Protein AF-A0A534VP23-F1 (afdb_monomer_lite)

Structure (mmCIF, N/CA/C/O backbone):
data_AF-A0A534VP23-F1
#
_entry.id   AF-A0A534VP23-F1
#
loop_
_atom_site.group_PDB
_atom_site.id
_atom_site.type_symbol
_atom_site.label_atom_id
_atom_site.label_alt_id
_atom_site.label_comp_id
_atom_site.label_asym_id
_atom_site.label_entity_id
_atom_site.label_seq_id
_atom_site.pdbx_PDB_ins_code
_atom_site.Cartn_x
_atom_site.Cartn_y
_atom_site.Cartn_z
_atom_site.occupancy
_atom_site.B_iso_or_equiv
_atom_site.auth_seq_id
_atom_site.auth_comp_id
_atom_site.auth_asym_id
_atom_site.auth_atom_id
_atom_site.pdbx_PDB_model_num
ATOM 1 N N . ALA A 1 1 ? -3.486 -9.056 9.493 1.00 92.94 1 ALA A N 1
ATOM 2 C CA . ALA A 1 1 ? -4.262 -8.499 10.626 1.00 92.94 1 ALA A CA 1
ATOM 3 C C . ALA A 1 1 ? -4.012 -9.152 11.993 1.00 92.94 1 ALA A C 1
ATOM 5 O O . ALA A 1 1 ? -4.573 -8.656 12.962 1.00 92.94 1 ALA A O 1
ATOM 6 N N . ALA A 1 2 ? -3.211 -10.224 12.110 1.00 97.88 2 ALA A N 1
ATOM 7 C CA . A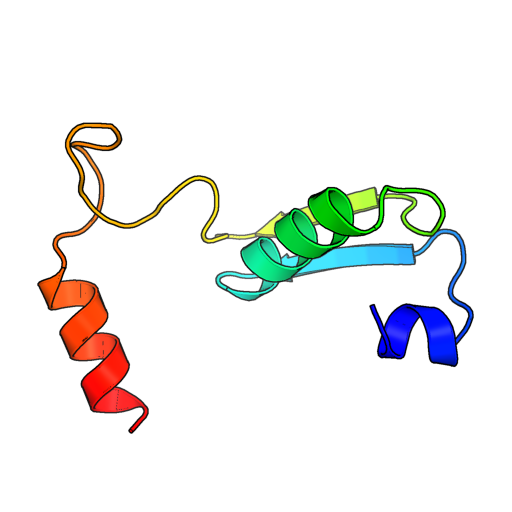LA A 1 2 ? -3.067 -10.972 13.366 1.00 97.88 2 ALA A CA 1
ATOM 8 C C . ALA A 1 2 ? -2.670 -10.083 14.557 1.00 97.88 2 ALA A C 1
ATOM 10 O O . ALA A 1 2 ? -3.433 -10.005 15.508 1.00 97.88 2 ALA A O 1
ATOM 11 N N . LEU A 1 3 ? -1.575 -9.322 14.451 1.00 98.06 3 LEU A N 1
ATOM 12 C CA . LEU A 1 3 ? -1.091 -8.454 15.533 1.00 98.06 3 LEU A CA 1
ATOM 13 C C . LEU A 1 3 ? -2.136 -7.429 16.004 1.00 98.06 3 LEU A C 1
ATOM 15 O O . LEU A 1 3 ? -2.421 -7.333 17.193 1.00 98.06 3 LEU A O 1
ATOM 19 N N . VAL A 1 4 ? -2.764 -6.716 15.062 1.00 98.19 4 VAL A N 1
ATOM 20 C CA . VAL A 1 4 ? -3.805 -5.717 15.363 1.00 98.19 4 VAL A CA 1
ATOM 21 C C . VAL A 1 4 ? -5.001 -6.347 16.087 1.00 98.19 4 VAL A C 1
ATOM 23 O O . VAL A 1 4 ? -5.602 -5.716 16.954 1.00 98.19 4 VAL A O 1
ATOM 26 N N . LYS A 1 5 ? -5.352 -7.593 15.740 1.00 97.25 5 LYS A N 1
ATOM 27 C CA . LYS A 1 5 ? -6.422 -8.343 16.406 1.00 97.25 5 LYS A CA 1
ATOM 28 C C . LYS A 1 5 ? -5.987 -8.839 17.785 1.00 97.25 5 LYS A C 1
ATOM 30 O O . LYS A 1 5 ? -6.754 -8.669 18.721 1.00 97.25 5 LYS A O 1
ATOM 35 N N . THR A 1 6 ? -4.800 -9.429 17.900 1.00 98.56 6 THR A N 1
ATOM 36 C CA . THR A 1 6 ? -4.272 -9.998 19.149 1.00 98.56 6 THR A CA 1
ATOM 37 C C . THR A 1 6 ? -4.112 -8.939 20.232 1.00 98.56 6 THR A C 1
ATOM 39 O O . THR A 1 6 ? -4.450 -9.193 21.378 1.00 98.56 6 THR A O 1
ATOM 42 N N . LEU A 1 7 ? -3.657 -7.740 19.866 1.00 98.44 7 LEU A N 1
ATOM 43 C CA . LEU A 1 7 ? -3.535 -6.607 20.789 1.00 98.44 7 LEU A CA 1
ATOM 44 C C . LEU A 1 7 ? -4.849 -5.830 20.969 1.00 98.44 7 LEU A C 1
ATOM 46 O O . LEU A 1 7 ? -4.868 -4.788 21.615 1.00 98.44 7 LEU A O 1
ATOM 50 N N . GLU A 1 8 ? -5.929 -6.292 20.336 1.00 97.69 8 GLU A N 1
ATOM 51 C CA . GLU A 1 8 ? -7.258 -5.684 20.374 1.00 97.69 8 GLU A CA 1
ATOM 52 C C . GLU A 1 8 ? -7.293 -4.178 20.074 1.00 97.69 8 GLU A C 1
ATOM 54 O O . GLU A 1 8 ? -8.172 -3.463 20.561 1.00 97.69 8 GLU A O 1
ATOM 59 N N . LEU A 1 9 ? -6.392 -3.690 19.212 1.00 98.31 9 LEU A N 1
ATOM 60 C CA . LEU A 1 9 ? -6.236 -2.255 18.977 1.00 98.31 9 LEU A CA 1
ATOM 61 C C . LEU A 1 9 ? -7.542 -1.624 18.473 1.00 98.31 9 LEU A C 1
ATOM 63 O O . LEU A 1 9 ? -8.262 -2.187 17.631 1.00 98.31 9 LEU A O 1
ATOM 67 N N . LYS A 1 10 ? -7.822 -0.426 18.987 1.00 97.62 10 LYS A N 1
ATOM 68 C CA . LYS A 1 10 ? -8.944 0.438 18.607 1.00 97.62 10 LYS A CA 1
ATOM 69 C C . LYS A 1 10 ? -8.384 1.816 18.275 1.00 97.62 10 LYS A C 1
ATOM 71 O O . LYS A 1 10 ? -7.466 2.272 18.948 1.00 97.62 10 LYS A O 1
ATOM 76 N N . ASN A 1 11 ? -8.942 2.469 17.256 1.00 98.00 11 ASN A N 1
ATOM 77 C CA . ASN A 1 11 ? -8.523 3.805 16.816 1.00 98.00 11 ASN A CA 1
ATOM 78 C C . ASN A 1 11 ? -7.012 3.926 16.523 1.00 98.00 11 ASN A C 1
ATOM 80 O O . ASN A 1 11 ? -6.412 4.970 16.768 1.00 98.00 11 ASN A O 1
ATOM 84 N N . ALA A 1 12 ? -6.386 2.867 16.002 1.00 98.44 12 ALA A N 1
ATOM 85 C CA . ALA A 1 12 ? -4.953 2.866 15.732 1.00 98.44 12 ALA A CA 1
ATOM 86 C C . ALA A 1 12 ? -4.600 3.819 14.580 1.00 98.44 12 ALA A C 1
ATOM 88 O O . ALA A 1 12 ? -5.350 3.945 13.607 1.00 98.44 12 ALA A O 1
ATOM 89 N N . ILE A 1 13 ? -3.433 4.457 14.668 1.00 98.75 13 ILE A N 1
ATOM 90 C CA . ILE A 1 13 ? -2.845 5.210 13.559 1.00 98.75 13 ILE A CA 1
ATOM 91 C C . ILE A 1 13 ? -1.814 4.314 12.886 1.00 98.75 13 ILE A C 1
ATOM 93 O O . ILE A 1 13 ? -0.827 3.918 13.500 1.00 98.75 13 ILE A O 1
ATOM 97 N N . HIS A 1 14 ? -2.052 3.984 11.624 1.00 98.69 14 HIS A N 1
ATOM 98 C CA . HIS A 1 14 ? -1.157 3.141 10.844 1.00 98.69 14 HIS A CA 1
ATOM 99 C C . HIS A 1 14 ? -0.158 4.024 10.092 1.00 98.69 14 HIS A C 1
ATOM 101 O O . HIS A 1 14 ? -0.542 4.740 9.169 1.00 98.69 14 HIS A O 1
ATOM 107 N N . VAL A 1 15 ? 1.116 3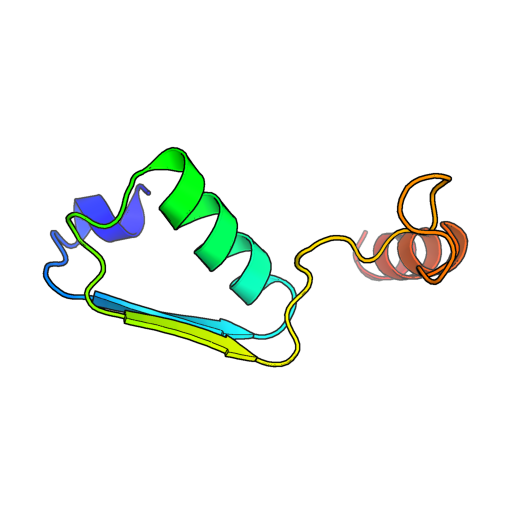.980 10.477 1.00 98.69 15 VAL A N 1
ATOM 108 C CA . VAL A 1 15 ? 2.191 4.746 9.830 1.00 98.69 15 VAL A CA 1
ATOM 109 C C . VAL A 1 15 ? 3.102 3.775 9.091 1.00 98.69 15 VAL A C 1
ATOM 111 O O . VAL A 1 15 ? 3.682 2.885 9.705 1.00 98.69 15 VAL A O 1
ATOM 114 N N . GLY A 1 16 ? 3.209 3.930 7.774 1.00 98.56 16 GLY A N 1
ATOM 115 C CA . GLY A 1 16 ? 4.010 3.061 6.922 1.00 98.56 16 GLY A CA 1
ATOM 116 C C . GLY A 1 16 ? 5.045 3.845 6.127 1.00 98.56 16 GLY A C 1
ATOM 117 O O . GLY A 1 16 ? 4.693 4.738 5.358 1.00 98.56 16 GLY A O 1
ATOM 118 N N . HIS A 1 17 ? 6.315 3.477 6.283 1.00 98.62 17 HIS A N 1
ATOM 119 C CA . HIS A 1 17 ? 7.422 3.982 5.472 1.00 98.62 17 HIS A CA 1
ATOM 120 C C . HIS A 1 17 ? 7.796 2.969 4.381 1.00 98.62 17 HIS A C 1
ATOM 122 O O . HIS A 1 17 ? 7.865 1.773 4.673 1.00 98.62 17 HIS A O 1
ATOM 128 N N . SER A 1 18 ? 8.057 3.417 3.149 1.00 96.94 18 SER A N 1
ATOM 129 C CA . SER A 1 18 ? 8.484 2.551 2.036 1.00 96.94 18 SER A CA 1
ATOM 130 C C . SER A 1 18 ? 7.563 1.329 1.867 1.00 96.94 18 SER A C 1
ATOM 132 O O . SER A 1 18 ? 6.346 1.490 1.704 1.00 96.94 18 SER A O 1
ATOM 134 N N . THR A 1 19 ? 8.096 0.107 1.937 1.00 97.19 19 THR A N 1
ATOM 135 C CA . THR A 1 19 ? 7.328 -1.150 1.894 1.00 97.19 19 THR A CA 1
ATOM 136 C C . THR A 1 19 ? 6.217 -1.194 2.945 1.00 97.19 19 THR A C 1
ATOM 138 O O . THR A 1 19 ? 5.112 -1.655 2.655 1.00 97.19 19 THR A O 1
ATOM 141 N N . GLY A 1 20 ? 6.452 -0.637 4.137 1.00 98.19 20 GLY A N 1
ATOM 142 C CA . GLY A 1 20 ? 5.458 -0.565 5.209 1.00 98.19 20 GLY A CA 1
ATOM 143 C C . GLY A 1 20 ? 4.212 0.234 4.821 1.00 98.19 20 GLY A C 1
ATOM 144 O O . GLY A 1 20 ? 3.112 -0.088 5.259 1.00 98.19 20 GLY A O 1
ATOM 145 N N . GLY A 1 21 ? 4.328 1.227 3.934 1.00 98.62 21 GLY A N 1
ATOM 146 C CA . GLY A 1 21 ? 3.155 1.922 3.396 1.00 98.62 21 GLY A CA 1
ATOM 147 C C . GLY A 1 21 ? 2.285 1.019 2.511 1.00 98.62 21 GLY A C 1
ATOM 148 O O . GLY A 1 21 ? 1.057 1.117 2.538 1.00 98.62 21 GLY A O 1
ATOM 149 N N . GLY A 1 22 ? 2.903 0.076 1.794 1.00 98.44 22 GLY A N 1
ATOM 150 C CA . GLY A 1 22 ? 2.195 -0.988 1.079 1.00 98.44 22 GLY A CA 1
ATOM 151 C C . GLY A 1 22 ? 1.441 -1.922 2.024 1.00 98.44 22 GLY A C 1
ATOM 152 O O . GLY A 1 22 ? 0.300 -2.293 1.738 1.00 98.44 22 GLY A O 1
ATOM 153 N N . GLU A 1 23 ? 2.026 -2.242 3.180 1.00 98.50 23 GLU A N 1
ATOM 154 C CA . GLU A 1 23 ? 1.350 -3.021 4.220 1.00 98.50 23 GLU A CA 1
ATOM 155 C C . GLU A 1 23 ? 0.139 -2.275 4.795 1.00 98.50 23 GLU A C 1
ATOM 157 O O . GLU A 1 23 ? -0.938 -2.864 4.894 1.00 98.50 23 GLU A O 1
ATOM 162 N N . VAL A 1 24 ? 0.267 -0.976 5.093 1.00 98.69 24 VAL A N 1
ATOM 163 C CA . VAL A 1 24 ? -0.857 -0.142 5.556 1.00 98.69 24 VAL A CA 1
ATOM 164 C C . VAL A 1 24 ? -1.992 -0.140 4.532 1.00 98.69 24 VAL A C 1
ATOM 166 O O . VAL A 1 24 ? -3.134 -0.457 4.880 1.00 98.69 24 VAL A O 1
ATOM 169 N N . ALA A 1 25 ? -1.684 0.156 3.266 1.00 98.56 25 ALA A N 1
ATOM 170 C CA . ALA A 1 25 ? -2.676 0.184 2.195 1.00 98.56 25 ALA A CA 1
ATOM 171 C C . ALA A 1 25 ? -3.364 -1.180 2.025 1.00 98.56 25 ALA A C 1
ATOM 173 O O . ALA A 1 25 ? -4.594 -1.268 1.997 1.00 98.56 25 ALA A O 1
ATOM 174 N N . ARG A 1 26 ? -2.585 -2.268 1.978 1.00 98.50 26 ARG A N 1
ATOM 175 C CA . ARG A 1 26 ? -3.118 -3.626 1.825 1.00 98.50 26 ARG A CA 1
ATOM 176 C C . ARG A 1 26 ? -3.941 -4.064 3.035 1.00 98.50 26 ARG A C 1
ATOM 178 O O . ARG A 1 26 ? -4.962 -4.727 2.848 1.00 98.50 26 ARG A O 1
ATOM 185 N N . TYR A 1 27 ? -3.518 -3.722 4.251 1.00 98.56 27 TYR A N 1
ATOM 186 C CA . TYR A 1 27 ? -4.260 -4.015 5.474 1.00 98.56 27 TYR A CA 1
ATOM 187 C C . TYR A 1 27 ? -5.644 -3.368 5.421 1.00 98.56 27 TYR A C 1
ATOM 189 O O . TYR A 1 27 ? -6.641 -4.066 5.597 1.00 98.56 27 TYR A O 1
ATOM 197 N N . ILE A 1 28 ? -5.710 -2.069 5.114 1.00 98.44 28 ILE A N 1
ATOM 198 C CA . ILE A 1 28 ? -6.973 -1.326 5.034 1.00 98.44 28 ILE A CA 1
ATOM 199 C C . ILE A 1 28 ? -7.866 -1.902 3.932 1.00 98.44 28 ILE A C 1
ATOM 201 O O . ILE A 1 28 ? -9.035 -2.178 4.185 1.00 98.44 28 ILE A O 1
ATOM 205 N N . ALA A 1 29 ? -7.317 -2.172 2.745 1.00 98.38 29 ALA A N 1
ATOM 206 C CA . ALA A 1 29 ? -8.082 -2.741 1.635 1.00 98.38 29 ALA A CA 1
ATOM 207 C C . ALA A 1 29 ? -8.689 -4.119 1.965 1.00 98.38 29 ALA A C 1
ATOM 209 O O . ALA A 1 29 ? -9.787 -4.434 1.518 1.00 98.38 29 ALA A O 1
ATOM 210 N N . ARG A 1 30 ? -7.992 -4.951 2.751 1.00 98.31 30 ARG A N 1
ATOM 211 C CA . ARG A 1 30 ? -8.445 -6.313 3.094 1.00 98.31 30 ARG A CA 1
ATOM 212 C C . ARG A 1 30 ? -9.276 -6.406 4.369 1.00 98.31 30 ARG A C 1
ATOM 214 O O . ARG A 1 30 ? -10.009 -7.377 4.534 1.00 98.31 30 ARG A O 1
ATOM 221 N N . HIS A 1 31 ? -9.107 -5.475 5.303 1.00 97.88 31 HIS A N 1
ATOM 222 C CA . HIS A 1 31 ? -9.662 -5.575 6.658 1.00 97.88 31 HIS A CA 1
ATOM 223 C C . HIS A 1 3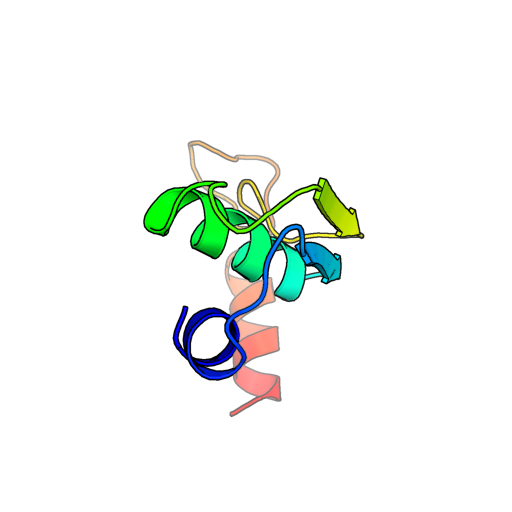1 ? -10.522 -4.371 7.061 1.00 97.88 31 HIS A C 1
ATOM 225 O O . HIS A 1 31 ? -11.077 -4.354 8.162 1.00 97.88 31 HIS A O 1
ATOM 231 N N . GLY A 1 32 ? -10.662 -3.390 6.170 1.00 97.50 32 GLY A N 1
ATOM 232 C CA . GLY A 1 32 ? -11.408 -2.164 6.403 1.00 97.50 32 GLY A CA 1
ATOM 233 C C . GLY A 1 32 ? -10.754 -1.254 7.442 1.00 97.50 32 GLY A C 1
ATOM 234 O O . GLY A 1 32 ? -9.649 -1.485 7.936 1.00 97.50 32 GLY A O 1
ATOM 235 N N . THR A 1 33 ? -11.476 -0.198 7.798 1.00 98.25 33 THR A N 1
ATOM 236 C CA . THR A 1 33 ? -10.999 0.867 8.691 1.00 98.25 33 THR A CA 1
ATOM 237 C C . THR A 1 33 ? -11.579 0.787 10.101 1.00 98.25 33 THR A C 1
ATOM 239 O O . THR A 1 33 ? -11.283 1.643 10.921 1.00 98.25 33 THR A O 1
ATOM 242 N N . LYS A 1 34 ? -12.336 -0.265 10.457 1.00 97.81 34 LYS A N 1
ATOM 243 C CA . LYS A 1 34 ? -12.991 -0.381 11.782 1.00 97.81 34 LYS A CA 1
ATOM 244 C C . LYS A 1 34 ? -12.031 -0.201 12.972 1.00 97.81 34 LYS A C 1
ATOM 246 O O . LYS A 1 34 ? -12.446 0.249 14.033 1.00 97.81 34 LYS A O 1
ATOM 251 N N . ARG A 1 35 ? -10.761 -0.589 12.817 1.00 97.62 35 ARG A N 1
ATOM 252 C CA . ARG A 1 35 ? -9.712 -0.463 13.851 1.00 97.62 35 ARG A CA 1
ATOM 253 C C . ARG A 1 35 ? -8.698 0.653 13.569 1.00 97.62 35 ARG A C 1
ATOM 255 O O . ARG A 1 35 ? -7.773 0.825 14.355 1.00 97.62 35 ARG A O 1
ATOM 262 N N . VAL A 1 36 ? -8.869 1.396 12.476 1.00 98.38 36 VAL A N 1
ATOM 263 C CA . VAL A 1 36 ? -7.922 2.396 11.969 1.00 98.38 36 VAL A CA 1
ATOM 264 C C . VAL A 1 36 ? -8.555 3.778 12.072 1.00 98.38 36 VAL A C 1
ATOM 266 O O . VAL A 1 36 ? -9.534 4.059 11.391 1.00 98.38 36 VAL A O 1
ATOM 269 N N . ALA A 1 37 ? -7.985 4.652 12.897 1.00 98.62 37 ALA A N 1
ATOM 270 C CA . ALA A 1 37 ? -8.411 6.048 12.967 1.00 98.62 37 ALA A CA 1
ATOM 271 C C . ALA A 1 37 ? -7.789 6.890 11.847 1.00 98.62 37 ALA A C 1
ATOM 273 O O . ALA A 1 37 ? -8.454 7.751 11.278 1.00 98.62 37 ALA A O 1
ATOM 274 N N . LYS A 1 38 ? -6.501 6.669 11.553 1.00 98.75 38 LYS A N 1
ATOM 275 C CA . LYS A 1 38 ? -5.736 7.424 10.548 1.00 98.75 38 LYS A CA 1
ATOM 276 C C . LYS A 1 38 ? -4.687 6.534 9.882 1.00 98.75 38 LYS A C 1
ATOM 278 O O . LYS A 1 38 ? -4.253 5.539 10.464 1.00 98.75 38 LYS A O 1
ATOM 283 N N . ALA A 1 39 ? -4.252 6.932 8.692 1.00 98.50 39 ALA A N 1
ATOM 284 C CA . ALA A 1 39 ? -3.154 6.304 7.969 1.00 98.50 39 ALA A CA 1
ATOM 285 C C . ALA A 1 39 ? -2.154 7.364 7.489 1.00 98.50 39 ALA A C 1
ATOM 287 O O . ALA A 1 39 ? -2.558 8.455 7.090 1.00 98.50 39 ALA A O 1
ATOM 288 N N . VAL A 1 40 ? -0.863 7.039 7.522 1.00 98.69 40 VAL A N 1
ATOM 289 C CA . VAL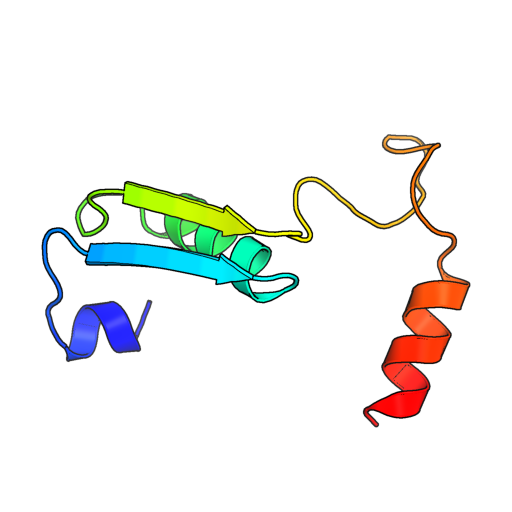 A 1 40 ? 0.228 7.886 7.029 1.00 98.69 40 VAL A CA 1
ATOM 290 C C . VAL A 1 40 ? 1.136 7.038 6.145 1.00 98.69 40 VAL A C 1
ATOM 292 O O . VAL A 1 40 ? 1.569 5.961 6.555 1.00 98.69 40 VAL A O 1
ATOM 295 N N . LEU A 1 41 ? 1.420 7.527 4.938 1.00 98.62 41 LEU A N 1
ATOM 296 C CA . LEU A 1 41 ? 2.272 6.869 3.949 1.00 98.62 41 LEU A CA 1
ATOM 297 C C . LEU A 1 41 ? 3.482 7.765 3.667 1.00 98.62 41 LEU A C 1
ATOM 299 O O . LEU A 1 41 ? 3.317 8.877 3.173 1.00 98.62 41 LEU A O 1
ATOM 303 N N . ILE A 1 42 ? 4.687 7.295 3.991 1.00 98.56 42 ILE A N 1
ATOM 304 C CA . ILE A 1 42 ? 5.928 8.077 3.886 1.00 98.56 42 ILE A CA 1
ATOM 305 C C . ILE A 1 42 ? 6.858 7.383 2.893 1.00 98.56 42 ILE A C 1
ATOM 307 O O . ILE A 1 42 ? 7.304 6.266 3.150 1.00 98.56 42 ILE A O 1
ATOM 311 N N . GLY A 1 43 ? 7.127 8.013 1.744 1.00 97.19 43 GLY A N 1
ATOM 312 C CA . GLY A 1 43 ? 7.981 7.424 0.700 1.00 97.19 43 GLY A CA 1
ATOM 313 C C . GLY A 1 43 ? 7.530 6.020 0.277 1.00 97.19 43 GLY A C 1
ATOM 314 O O . GLY A 1 43 ? 8.360 5.134 0.116 1.00 97.19 43 GLY A O 1
ATOM 315 N N . ALA A 1 44 ? 6.215 5.791 0.224 1.00 98.06 44 ALA A N 1
ATOM 316 C CA . ALA A 1 44 ? 5.614 4.462 0.184 1.00 98.06 44 ALA A CA 1
ATOM 317 C C . ALA A 1 44 ? 5.538 3.853 -1.225 1.00 98.06 44 ALA A C 1
ATOM 319 O O . ALA A 1 44 ? 5.485 4.565 -2.222 1.00 98.06 44 ALA A O 1
ATOM 320 N N . VAL A 1 45 ? 5.469 2.517 -1.287 1.00 97.25 45 VAL A N 1
ATOM 321 C CA . VAL A 1 45 ? 5.436 1.755 -2.552 1.00 97.25 45 VAL A CA 1
ATOM 322 C C . VAL A 1 45 ? 4.126 1.822 -3.370 1.00 97.25 45 VAL A C 1
ATOM 324 O O . VAL A 1 45 ? 4.201 1.621 -4.584 1.00 97.25 45 VAL A O 1
ATOM 327 N N . PRO A 1 46 ? 2.920 2.059 -2.801 1.00 98.00 46 PRO A N 1
ATOM 328 C CA . PRO A 1 46 ? 1.720 2.268 -3.615 1.00 98.00 46 PRO A CA 1
ATOM 329 C C . PRO A 1 46 ? 1.804 3.558 -4.455 1.00 98.00 46 PRO A C 1
ATOM 331 O O . PRO A 1 46 ? 2.414 4.525 -4.004 1.00 98.00 46 PRO A O 1
ATOM 334 N N . PRO A 1 47 ? 1.132 3.630 -5.622 1.00 96.44 47 PRO A N 1
ATOM 335 C CA . PRO A 1 47 ? 0.201 2.633 -6.160 1.00 96.44 47 PRO A CA 1
ATOM 336 C C . PRO A 1 47 ? 0.877 1.447 -6.868 1.00 96.44 47 PRO A C 1
ATOM 338 O O . PRO A 1 47 ? 0.409 0.320 -6.728 1.00 96.44 47 PRO A O 1
ATOM 341 N N . LEU A 1 48 ? 1.972 1.673 -7.594 1.00 97.62 48 LEU A N 1
ATOM 342 C CA . LEU A 1 48 ? 2.757 0.636 -8.267 1.00 97.62 48 LEU A CA 1
ATOM 343 C C . LEU A 1 48 ? 4.135 1.206 -8.617 1.00 97.62 48 LEU A C 1
ATOM 345 O O . LEU A 1 48 ? 4.221 2.236 -9.277 1.00 97.62 48 LEU A O 1
ATOM 349 N N . MET A 1 49 ? 5.210 0.525 -8.217 1.00 97.69 49 MET A N 1
ATOM 350 C CA . MET A 1 49 ? 6.571 0.952 -8.568 1.00 97.69 49 MET A CA 1
ATOM 351 C C . MET A 1 49 ? 7.053 0.381 -9.905 1.00 97.69 49 MET A C 1
ATOM 353 O O . MET A 1 49 ? 7.814 1.039 -10.605 1.00 97.69 49 MET A O 1
ATOM 357 N N . LEU A 1 50 ? 6.638 -0.841 -10.257 1.00 98.25 50 LEU A N 1
ATOM 358 C CA . LEU A 1 50 ? 7.105 -1.539 -11.457 1.00 98.25 50 LEU A CA 1
ATOM 359 C C . LEU A 1 50 ? 6.594 -0.865 -12.736 1.00 98.25 50 LEU A C 1
ATOM 361 O O . LEU A 1 50 ? 5.415 -0.505 -12.834 1.00 98.25 50 LEU A O 1
ATOM 365 N N . LYS A 1 51 ? 7.472 -0.753 -13.733 1.00 98.50 51 LYS A N 1
ATOM 366 C CA . LYS A 1 51 ? 7.129 -0.320 -15.083 1.00 98.50 51 LYS A CA 1
ATOM 367 C C . LYS A 1 51 ? 6.250 -1.359 -15.764 1.00 98.50 51 LYS A C 1
ATOM 369 O O . LYS A 1 51 ? 6.624 -2.520 -15.899 1.00 98.50 51 LYS A O 1
ATOM 374 N N . THR A 1 52 ? 5.084 -0.929 -16.225 1.00 98.19 52 THR A N 1
ATOM 375 C CA . THR A 1 52 ? 4.141 -1.755 -16.993 1.00 98.19 52 THR A CA 1
ATOM 376 C C . THR A 1 52 ? 3.456 -0.895 -18.054 1.00 98.19 52 THR A C 1
ATOM 378 O O . THR A 1 52 ? 3.622 0.324 -18.056 1.00 98.19 52 THR A O 1
ATOM 381 N N . ALA A 1 53 ? 2.628 -1.489 -18.920 1.00 98.00 53 ALA A N 1
ATOM 382 C CA . ALA A 1 53 ? 1.784 -0.713 -19.835 1.00 98.00 53 ALA A CA 1
ATOM 383 C C . ALA A 1 53 ? 0.838 0.257 -19.090 1.00 98.00 53 ALA A C 1
ATOM 385 O O . ALA A 1 53 ? 0.586 1.357 -19.569 1.00 98.00 53 ALA A O 1
ATOM 386 N N . ALA A 1 54 ? 0.367 -0.121 -17.895 1.00 97.62 54 ALA A N 1
ATOM 387 C CA . ALA A 1 54 ? -0.496 0.708 -17.048 1.00 97.62 54 ALA A CA 1
ATOM 388 C C . ALA A 1 54 ? 0.280 1.688 -16.144 1.00 97.62 54 ALA A C 1
ATOM 390 O O . ALA A 1 54 ? -0.321 2.550 -15.510 1.00 97.62 54 ALA A O 1
ATOM 391 N N . ASN A 1 55 ? 1.607 1.556 -16.068 1.00 98.25 55 ASN A N 1
ATOM 392 C CA . ASN A 1 55 ? 2.494 2.430 -15.303 1.00 98.25 55 ASN A CA 1
ATOM 393 C C . ASN A 1 55 ? 3.815 2.643 -16.067 1.00 98.25 55 ASN A C 1
ATOM 395 O O . ASN A 1 55 ? 4.851 2.092 -15.680 1.00 98.25 55 ASN A O 1
ATOM 399 N N . PRO A 1 56 ? 3.801 3.389 -17.187 1.00 97.81 56 PRO A N 1
ATOM 400 C CA . PRO A 1 56 ? 4.956 3.488 -18.083 1.00 97.81 56 PRO A CA 1
ATOM 401 C C . PRO A 1 56 ? 6.147 4.246 -17.475 1.00 97.81 56 PRO A C 1
ATOM 403 O O . PRO A 1 56 ? 7.277 4.051 -17.923 1.00 97.81 56 PRO A O 1
ATOM 406 N N . GLY A 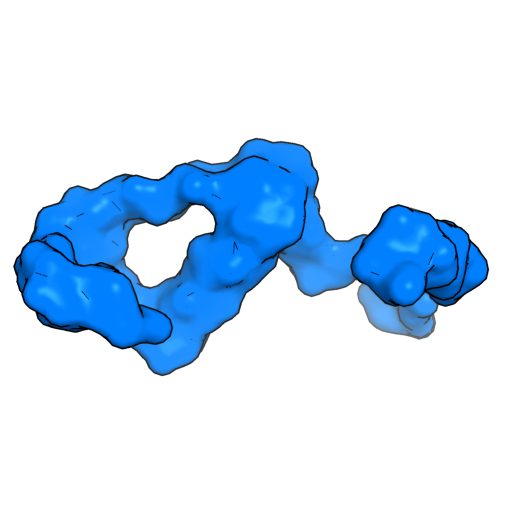1 57 ? 5.915 5.075 -16.450 1.00 97.75 57 GLY A N 1
ATOM 407 C CA . GLY A 1 57 ? 6.952 5.804 -15.709 1.00 97.75 57 GLY A CA 1
ATOM 408 C C . GLY A 1 57 ? 7.566 5.034 -14.533 1.00 97.75 57 GLY A C 1
ATOM 409 O O . GLY A 1 57 ? 8.392 5.593 -13.818 1.00 97.75 57 GLY A O 1
ATOM 410 N N . GLY A 1 58 ? 7.155 3.784 -14.304 1.00 98.19 58 GLY A N 1
ATOM 411 C CA . GLY A 1 58 ? 7.709 2.953 -13.239 1.00 98.19 58 GLY A CA 1
ATOM 412 C C . GLY A 1 58 ? 9.173 2.561 -13.465 1.00 98.19 58 GLY A C 1
ATOM 413 O O . GLY A 1 58 ? 9.767 2.810 -14.518 1.00 98.19 58 GLY A O 1
ATOM 414 N N . LEU A 1 59 ? 9.743 1.887 -12.471 1.00 98.12 59 LEU A N 1
ATOM 415 C CA . LEU A 1 59 ? 11.096 1.345 -12.525 1.00 98.12 59 LEU A CA 1
ATOM 416 C C . LEU A 1 59 ? 11.146 0.046 -13.342 1.00 98.12 59 LEU A C 1
ATOM 418 O O . LEU A 1 59 ? 10.208 -0.754 -13.276 1.00 98.12 59 LEU A O 1
ATOM 422 N N . PRO A 1 60 ? 12.230 -0.188 -14.096 1.00 98.19 60 PRO A N 1
ATOM 423 C CA . PRO A 1 60 ? 12.407 -1.416 -14.863 1.00 98.19 60 PRO A CA 1
ATOM 424 C C . PRO A 1 60 ? 12.563 -2.628 -13.917 1.00 98.19 60 PRO A C 1
ATOM 426 O O . PRO A 1 60 ? 12.927 -2.460 -12.748 1.00 98.19 60 PRO A O 1
ATOM 429 N N . ILE A 1 61 ? 12.229 -3.840 -14.380 1.00 97.94 61 ILE A N 1
ATOM 430 C CA . ILE A 1 61 ? 12.174 -5.041 -13.518 1.00 97.94 61 ILE A CA 1
ATOM 431 C C . ILE A 1 61 ? 13.538 -5.361 -12.892 1.00 97.94 61 ILE A C 1
ATOM 433 O O . ILE A 1 61 ? 13.612 -5.792 -11.743 1.00 97.94 61 ILE A O 1
ATOM 437 N N . GLU A 1 62 ? 14.607 -5.016 -13.600 1.00 97.94 62 GLU A N 1
ATOM 438 C CA . GLU A 1 62 ? 15.998 -5.232 -13.229 1.00 97.94 62 GLU A CA 1
ATOM 439 C C . GLU A 1 62 ? 16.355 -4.518 -11.916 1.00 97.94 62 GLU A C 1
ATOM 441 O O . GLU A 1 62 ? 17.119 -5.049 -11.114 1.00 97.94 62 GLU A O 1
ATOM 446 N N . ALA A 1 63 ? 15.749 -3.355 -11.634 1.00 96.12 63 ALA A N 1
ATOM 447 C CA . ALA A 1 63 ? 15.931 -2.668 -10.354 1.00 96.12 63 ALA A CA 1
ATOM 448 C C . ALA A 1 63 ? 15.405 -3.511 -9.175 1.00 96.12 63 ALA A C 1
ATOM 450 O O . ALA A 1 63 ? 16.002 -3.529 -8.100 1.00 96.12 63 ALA A O 1
ATOM 451 N N . PHE A 1 64 ? 14.306 -4.247 -9.371 1.00 95.19 64 PHE A N 1
ATOM 452 C CA . PHE A 1 64 ? 13.754 -5.150 -8.357 1.00 95.19 64 PHE A CA 1
ATOM 453 C C . PHE A 1 64 ? 14.531 -6.466 -8.278 1.00 95.19 64 PHE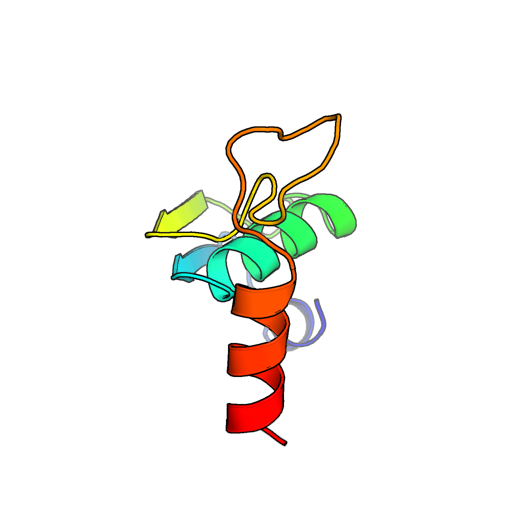 A C 1
ATOM 455 O O . PHE A 1 64 ? 14.670 -7.015 -7.187 1.00 95.19 64 PHE A O 1
ATOM 462 N N . ASP A 1 65 ? 15.052 -6.965 -9.402 1.00 96.62 65 ASP A N 1
ATOM 463 C CA . ASP A 1 65 ? 15.943 -8.131 -9.426 1.00 96.62 65 ASP A CA 1
ATOM 464 C C . ASP A 1 65 ? 17.208 -7.890 -8.606 1.00 96.62 65 ASP A C 1
ATOM 466 O O . ASP A 1 65 ? 17.569 -8.728 -7.782 1.00 96.62 65 ASP A O 1
ATOM 470 N N . GLN A 1 66 ? 17.824 -6.717 -8.754 1.00 95.56 66 GLN A N 1
ATOM 471 C CA . GLN A 1 66 ? 18.987 -6.322 -7.959 1.00 95.56 66 GLN A CA 1
ATOM 472 C C . GLN A 1 66 ? 18.672 -6.259 -6.465 1.00 95.56 66 GLN A C 1
ATOM 474 O O . GLN A 1 66 ? 19.450 -6.764 -5.659 1.00 95.56 66 GLN A O 1
ATOM 479 N N . ILE A 1 67 ? 17.517 -5.694 -6.087 1.00 93.00 67 ILE A N 1
ATOM 480 C CA . ILE A 1 67 ? 17.074 -5.704 -4.688 1.00 93.00 67 ILE A CA 1
ATOM 481 C C . ILE A 1 67 ? 16.948 -7.149 -4.200 1.00 93.00 67 ILE A C 1
ATOM 483 O O . ILE A 1 67 ? 17.527 -7.472 -3.172 1.00 93.00 67 ILE A O 1
ATOM 487 N N . ARG A 1 68 ? 16.252 -8.029 -4.938 1.00 94.00 68 ARG A N 1
ATOM 488 C CA . ARG A 1 68 ? 16.067 -9.444 -4.559 1.00 94.00 68 ARG A CA 1
ATOM 489 C C . ARG A 1 68 ? 17.391 -10.175 -4.363 1.00 94.00 68 ARG A C 1
ATOM 491 O O . ARG A 1 68 ? 17.534 -10.874 -3.368 1.00 94.00 68 ARG A O 1
ATOM 498 N N . ALA A 1 69 ? 18.341 -9.984 -5.273 1.00 95.69 69 ALA A N 1
ATOM 499 C CA . ALA A 1 69 ? 19.666 -10.589 -5.192 1.00 95.69 69 ALA A CA 1
ATOM 500 C C . ALA A 1 69 ? 20.486 -10.106 -3.981 1.00 95.69 69 ALA A C 1
ATOM 502 O O . ALA A 1 69 ? 21.439 -10.769 -3.599 1.00 95.69 69 ALA A O 1
ATOM 503 N N . GLY A 1 70 ? 20.137 -8.958 -3.388 1.00 93.81 70 GLY A N 1
ATOM 504 C CA . GLY A 1 70 ? 20.797 -8.423 -2.196 1.00 93.81 70 GLY A CA 1
ATOM 505 C C . GLY A 1 70 ? 20.176 -8.845 -0.860 1.00 93.81 70 GLY A C 1
ATOM 506 O O . GLY A 1 70 ? 20.728 -8.492 0.180 1.00 93.81 70 GLY A O 1
ATOM 507 N N . VAL A 1 71 ? 19.031 -9.543 -0.856 1.00 89.56 71 VAL A N 1
ATOM 508 C CA . VAL A 1 71 ? 18.345 -9.989 0.381 1.00 89.56 71 VAL A CA 1
ATOM 509 C C . VAL A 1 71 ? 18.231 -11.514 0.499 1.00 89.56 71 VAL A C 1
ATOM 511 O O . VAL A 1 71 ? 17.848 -12.003 1.562 1.00 89.56 71 VAL A O 1
ATOM 514 N N . LEU A 1 72 ? 18.517 -12.249 -0.578 1.00 60.66 72 LEU A N 1
ATOM 515 C CA . LEU A 1 72 ? 18.567 -13.715 -0.631 1.00 60.66 72 LEU A CA 1
ATOM 516 C C . LEU A 1 72 ? 20.021 -14.186 -0.621 1.00 60.66 72 LEU A C 1
ATOM 518 O O . LEU A 1 72 ? 20.276 -15.219 0.033 1.00 60.66 72 LEU A O 1
#

pLDDT: mean 97.06, std 4.6, range [60.66, 98.75]

Sequence (72 aa):
AALVKTLELKNAIHVGHSTGGGEVARYIARHGTKRVAKAVLIGAVPPLMLKTAANPGGLPIEAFDQIRAGVL

Secondary structure (DSSP, 8-state):
-HHHHHTT--SEEEEEETHHHHHHHHHHHHH-STTEEEEEEES---S--B-BTTBTTSB-HHHHHHHHHTT-

Radius of gyration: 14.97 Å; chains: 1; bounding box: 34×22×41 Å

Foldseek 3Di:
DVVCVVVVAAQDEQEAEAQSLVVVVVCCVVPNCRRHNYYHYHNYCPDHQEDDPVRPPHDHVVVVVVVVVVPD